Protein AF-A0ABD5KB58-F1 (afdb_monomer_lite)

Radius of gyration: 24.82 Å; chains: 1; bounding box: 75×36×33 Å

pLDDT: mean 75.45, std 14.62, range [47.06, 93.75]

Foldseek 3Di:
DPPPDDDAQPDKDFQDDCVVCVVCVPPPVRIDRHDVVVNCVSVVPPDPPPPPPDPPPPDPDPDDDDDPDDD

Structure (mmCIF, N/CA/C/O backbone):
data_AF-A0ABD5KB58-F1
#
_entry.id   AF-A0ABD5KB58-F1
#
loop_
_atom_site.group_PDB
_atom_site.id
_atom_site.type_symbol
_atom_site.label_atom_id
_atom_site.label_alt_id
_atom_site.label_comp_id
_atom_site.label_asym_id
_atom_site.label_entity_id
_atom_site.label_seq_id
_atom_site.pdbx_PDB_ins_code
_atom_site.Cartn_x
_atom_site.Cartn_y
_atom_site.Cartn_z
_atom_site.occupancy
_atom_site.B_iso_or_equiv
_atom_site.auth_seq_id
_atom_site.auth_comp_id
_atom_site.auth_asym_id
_atom_site.auth_atom_id
_atom_site.pdbx_PDB_model_num
ATOM 1 N N . MET A 1 1 ? -16.806 -0.553 -16.394 1.00 47.06 1 MET A N 1
ATOM 2 C CA . MET A 1 1 ? -15.987 -1.773 -16.569 1.00 47.06 1 MET A CA 1
ATOM 3 C C . MET A 1 1 ? -14.515 -1.384 -16.529 1.00 47.06 1 MET A C 1
ATOM 5 O O . MET A 1 1 ? -14.103 -0.554 -17.332 1.00 47.06 1 MET A O 1
ATOM 9 N N . ARG A 1 2 ? -13.743 -1.893 -15.556 1.00 55.38 2 ARG A N 1
ATOM 10 C CA . ARG A 1 2 ? -12.273 -1.766 -15.558 1.00 55.38 2 ARG A CA 1
ATOM 11 C C . ARG A 1 2 ? -11.762 -2.551 -16.783 1.00 55.38 2 ARG A C 1
ATOM 13 O O . ARG A 1 2 ? -12.275 -3.633 -17.041 1.00 55.38 2 ARG A O 1
ATOM 20 N N . ALA A 1 3 ? -10.870 -1.951 -17.580 1.00 59.44 3 ALA A N 1
ATOM 21 C CA . ALA A 1 3 ? -10.418 -2.488 -18.871 1.00 59.44 3 ALA A CA 1
ATOM 22 C C . ALA A 1 3 ? -10.004 -3.967 -18.763 1.00 59.44 3 ALA A C 1
ATOM 24 O O . ALA A 1 3 ? -9.436 -4.352 -17.745 1.00 59.44 3 ALA A O 1
ATOM 25 N N . GLU A 1 4 ? -10.273 -4.743 -19.817 1.00 61.56 4 GLU A N 1
ATOM 26 C CA . GLU A 1 4 ? -10.176 -6.210 -19.972 1.00 61.56 4 GLU A CA 1
ATOM 27 C C . GLU A 1 4 ? -8.753 -6.801 -19.813 1.00 61.56 4 GLU A C 1
ATOM 29 O O . GLU A 1 4 ? -8.315 -7.658 -20.576 1.00 61.56 4 GLU A O 1
ATOM 34 N N . LYS A 1 5 ? -7.975 -6.329 -18.836 1.00 67.75 5 LYS A N 1
ATOM 35 C CA . LYS A 1 5 ? -6.647 -6.838 -18.496 1.00 67.75 5 LYS A CA 1
ATOM 36 C C . LYS A 1 5 ? -6.713 -7.514 -17.139 1.00 67.75 5 LYS A C 1
ATOM 38 O O . LYS A 1 5 ? -6.707 -6.848 -16.102 1.00 67.75 5 LYS A O 1
ATOM 43 N N . ILE A 1 6 ? -6.746 -8.844 -17.161 1.00 77.38 6 ILE A N 1
ATOM 44 C CA . ILE A 1 6 ? -6.596 -9.665 -15.960 1.00 77.38 6 ILE A CA 1
ATOM 45 C C . ILE A 1 6 ? -5.236 -9.320 -15.345 1.00 77.38 6 ILE A C 1
ATOM 47 O O . ILE A 1 6 ? -4.193 -9.515 -15.965 1.00 77.38 6 ILE A O 1
ATOM 51 N N . THR A 1 7 ? -5.260 -8.741 -14.148 1.00 80.50 7 THR A N 1
ATOM 52 C CA . THR A 1 7 ? -4.066 -8.322 -13.409 1.00 80.50 7 THR A CA 1
ATOM 53 C C . THR A 1 7 ? -4.157 -8.915 -12.014 1.00 80.50 7 THR A C 1
ATOM 55 O O . THR A 1 7 ? -5.238 -8.942 -11.430 1.00 80.50 7 THR A O 1
ATOM 58 N N . THR A 1 8 ? -3.040 -9.392 -11.475 1.00 87.00 8 THR A N 1
ATOM 59 C CA . THR A 1 8 ? -3.001 -9.933 -10.116 1.00 87.00 8 THR A CA 1
ATOM 60 C C . THR A 1 8 ? -3.282 -8.839 -9.084 1.00 87.00 8 THR A C 1
ATOM 62 O O . THR A 1 8 ? -2.755 -7.722 -9.157 1.00 87.00 8 THR A O 1
ATOM 65 N N . ALA A 1 9 ? -4.140 -9.160 -8.119 1.00 87.50 9 ALA A N 1
ATOM 66 C CA . ALA A 1 9 ? -4.443 -8.301 -6.988 1.00 87.50 9 ALA A CA 1
ATOM 67 C C . ALA A 1 9 ? -3.464 -8.612 -5.848 1.00 87.50 9 ALA A C 1
ATOM 69 O O . ALA A 1 9 ? -3.648 -9.565 -5.101 1.00 87.50 9 ALA A O 1
ATOM 70 N N . ASN A 1 10 ? -2.394 -7.820 -5.754 1.00 90.94 10 ASN A N 1
ATOM 71 C CA . ASN A 1 10 ? -1.318 -8.008 -4.771 1.00 90.94 10 ASN A CA 1
ATOM 72 C C . ASN A 1 10 ? -1.370 -6.973 -3.635 1.00 90.94 10 ASN A C 1
ATOM 74 O O . ASN A 1 10 ? -0.407 -6.819 -2.884 1.00 90.94 10 ASN A O 1
ATOM 78 N N . THR A 1 11 ? -2.429 -6.170 -3.555 1.00 90.25 11 THR A N 1
ATOM 79 C CA . THR A 1 11 ? -2.527 -5.068 -2.596 1.00 90.25 11 THR A CA 1
ATOM 80 C C . THR A 1 11 ? -3.958 -4.942 -2.100 1.00 90.25 11 THR A C 1
ATOM 82 O O . THR A 1 11 ? -4.891 -4.964 -2.898 1.00 90.25 11 THR A O 1
ATOM 85 N N . VAL A 1 12 ? -4.116 -4.788 -0.788 1.00 90.81 12 VAL A N 1
ATOM 86 C CA . VAL A 1 12 ? -5.408 -4.536 -0.146 1.00 90.81 12 VAL A CA 1
ATOM 87 C C . VAL A 1 12 ? -5.596 -3.029 0.017 1.00 90.81 12 VAL A C 1
ATOM 89 O O . VAL A 1 12 ? -4.716 -2.338 0.534 1.00 90.81 12 VAL A O 1
ATOM 92 N N . HIS A 1 13 ? -6.725 -2.520 -0.459 1.00 89.69 13 HIS A N 1
ATOM 93 C CA . HIS A 1 13 ? -7.134 -1.125 -0.387 1.00 89.69 13 HIS A CA 1
ATOM 94 C C . HIS A 1 13 ? -8.250 -0.960 0.640 1.00 89.69 13 HIS A C 1
ATOM 96 O O . HIS A 1 13 ? -9.218 -1.709 0.600 1.00 89.69 13 HIS A O 1
ATOM 102 N N . HIS A 1 14 ? -8.144 0.045 1.508 1.00 92.06 14 HIS A N 1
ATOM 103 C CA . HIS A 1 14 ? -9.260 0.438 2.364 1.00 92.06 14 HIS A CA 1
ATOM 104 C C . HIS A 1 14 ? -10.126 1.445 1.607 1.00 92.06 14 HIS A C 1
ATOM 106 O O . HIS A 1 14 ? -9.622 2.511 1.242 1.00 92.06 14 HIS A O 1
ATOM 112 N N . ILE A 1 15 ? -11.397 1.109 1.376 1.00 90.06 15 ILE A N 1
ATOM 113 C CA . ILE A 1 15 ? -12.358 1.976 0.677 1.00 90.06 15 ILE A CA 1
ATOM 114 C C . ILE A 1 15 ? -12.600 3.244 1.504 1.00 90.06 15 ILE A C 1
ATOM 116 O O . ILE A 1 15 ? -12.533 4.360 0.987 1.00 90.06 15 ILE A O 1
ATOM 120 N N . LYS A 1 16 ? -12.838 3.076 2.809 1.00 89.75 16 LYS A N 1
ATOM 121 C CA . LYS A 1 16 ? -12.804 4.151 3.799 1.00 89.75 16 LYS A CA 1
ATOM 122 C C . LYS A 1 16 ? -11.428 4.182 4.462 1.00 89.75 16 LYS A C 1
ATOM 124 O O . LYS A 1 16 ? -10.965 3.138 4.926 1.00 89.75 16 LYS A O 1
ATOM 129 N N . PRO A 1 17 ? -10.772 5.350 4.532 1.00 88.75 17 PRO A N 1
ATOM 130 C CA . PRO A 1 17 ? -9.435 5.456 5.095 1.00 88.75 17 PRO A CA 1
ATOM 131 C C . PRO A 1 17 ? -9.419 5.057 6.572 1.00 88.75 17 PRO A C 1
ATOM 133 O O . PRO A 1 17 ? -10.310 5.408 7.345 1.00 88.75 17 PRO A O 1
ATOM 136 N N . LEU A 1 18 ? -8.350 4.358 6.957 1.00 88.44 18 LEU A N 1
ATOM 137 C CA . LEU A 1 18 ? -8.118 3.900 8.327 1.00 88.44 18 LEU A CA 1
ATOM 138 C C . LEU A 1 18 ? -8.037 5.060 9.336 1.00 88.44 18 LEU A C 1
ATOM 140 O O . LEU A 1 18 ? -8.372 4.881 10.501 1.00 88.44 18 LEU A O 1
ATOM 144 N N . GLU A 1 19 ? -7.585 6.235 8.888 1.00 87.38 19 GLU A N 1
ATOM 145 C CA . GLU A 1 19 ? -7.425 7.436 9.719 1.00 87.38 19 GLU A CA 1
ATOM 146 C C . GLU A 1 19 ? -8.770 7.969 10.234 1.00 87.38 19 GLU A C 1
ATOM 148 O O . GLU A 1 19 ? -8.853 8.393 11.384 1.00 87.38 19 GLU A O 1
ATOM 153 N N . ASP A 1 20 ? -9.818 7.909 9.406 1.00 88.81 20 ASP A N 1
ATOM 154 C CA . ASP A 1 20 ? -11.158 8.392 9.755 1.00 88.81 20 ASP A CA 1
ATOM 155 C C . ASP A 1 20 ? -12.041 7.289 10.361 1.00 88.81 20 ASP A C 1
ATOM 157 O O . ASP A 1 20 ? -12.900 7.578 11.192 1.00 88.81 20 ASP A O 1
ATOM 161 N N . TYR A 1 21 ? -11.831 6.025 9.966 1.00 89.75 21 TYR A N 1
ATOM 162 C CA . TYR A 1 21 ? -12.670 4.887 10.368 1.00 89.75 21 TYR A CA 1
ATOM 163 C C . TYR A 1 21 ? -11.833 3.689 10.851 1.00 89.75 21 TYR A C 1
ATOM 165 O O . TYR A 1 21 ? -11.823 2.636 10.205 1.00 89.75 21 TYR A O 1
ATOM 173 N N . PRO A 1 22 ? -11.143 3.804 12.001 1.00 89.81 22 PRO A N 1
ATOM 174 C CA . PRO A 1 22 ? -10.314 2.723 12.542 1.00 89.81 22 PRO A CA 1
ATOM 175 C C . PRO A 1 22 ? -11.125 1.474 12.917 1.00 89.81 22 PRO A C 1
ATOM 177 O O . PRO A 1 22 ? -10.591 0.369 12.935 1.00 89.81 22 PRO A O 1
ATOM 180 N N . GLU A 1 23 ? -12.421 1.631 13.188 1.00 93.25 23 GLU A N 1
ATOM 181 C CA . GLU A 1 23 ? -13.344 0.528 13.476 1.00 93.25 23 GLU A CA 1
ATOM 182 C C . GLU A 1 23 ? -13.600 -0.384 12.263 1.00 93.25 23 GLU A C 1
ATOM 184 O O . GLU A 1 23 ? -13.890 -1.563 12.438 1.00 93.25 23 GLU A O 1
ATOM 189 N N . LEU A 1 24 ? -13.425 0.132 11.040 1.00 90.81 24 LEU A N 1
ATOM 190 C CA . LEU A 1 24 ? -13.628 -0.604 9.786 1.00 90.81 24 LEU A CA 1
ATOM 191 C C . LEU A 1 24 ? -12.315 -1.148 9.202 1.00 90.81 24 LEU A C 1
ATOM 193 O O . LEU A 1 24 ? -12.264 -1.541 8.038 1.00 90.81 24 LEU A O 1
ATOM 197 N N . ALA A 1 25 ? -11.233 -1.165 9.984 1.00 89.00 25 ALA A N 1
ATOM 198 C CA . ALA A 1 25 ? -9.903 -1.575 9.526 1.00 89.00 25 ALA A CA 1
ATOM 199 C C . ALA A 1 25 ? -9.848 -3.006 8.970 1.00 89.00 25 ALA A C 1
ATOM 201 O O . ALA A 1 25 ? -9.058 -3.298 8.079 1.00 89.00 25 ALA A O 1
ATOM 202 N N . LEU A 1 26 ? -10.659 -3.900 9.533 1.00 91.62 26 LEU A N 1
ATOM 203 C CA . LEU A 1 26 ? -10.673 -5.331 9.218 1.00 91.62 26 LEU A CA 1
ATOM 204 C C . LEU A 1 26 ? -12.021 -5.789 8.653 1.00 91.62 26 LEU A C 1
ATOM 206 O O . LEU A 1 26 ? -12.271 -6.986 8.562 1.00 91.62 26 LEU A O 1
ATOM 210 N N . ASP A 1 27 ? -12.890 -4.841 8.317 1.00 93.75 27 ASP A N 1
ATOM 211 C CA . ASP A 1 27 ? -14.209 -5.122 7.773 1.00 93.75 27 ASP A CA 1
ATOM 212 C C . ASP A 1 27 ? -14.080 -5.549 6.304 1.00 93.75 27 ASP A C 1
ATOM 214 O O . ASP A 1 27 ? -13.483 -4.833 5.498 1.00 93.75 27 ASP A O 1
ATOM 218 N N . GLU A 1 28 ? -14.594 -6.730 5.955 1.00 91.12 28 GLU A N 1
ATOM 219 C CA . GLU A 1 28 ? -14.451 -7.300 4.608 1.00 91.12 28 GLU A CA 1
ATOM 220 C C . GLU A 1 28 ? -15.096 -6.409 3.537 1.00 91.12 28 GLU A C 1
ATOM 222 O O . GLU A 1 28 ? -14.542 -6.275 2.445 1.00 91.12 28 GLU A O 1
ATOM 227 N N . ASP A 1 29 ? -16.200 -5.728 3.862 1.00 93.12 29 ASP A N 1
ATOM 228 C CA . ASP A 1 29 ? -16.866 -4.788 2.957 1.00 93.12 29 ASP A CA 1
ATOM 229 C C . ASP A 1 29 ? -16.077 -3.477 2.784 1.00 93.12 29 ASP A C 1
ATOM 231 O O . ASP A 1 29 ? -16.317 -2.727 1.833 1.00 93.12 29 ASP A O 1
ATOM 235 N N . ASN A 1 30 ? -15.110 -3.193 3.664 1.00 91.69 30 ASN A N 1
ATOM 236 C CA . ASN A 1 30 ? -14.220 -2.035 3.572 1.00 91.69 30 ASN A CA 1
ATOM 237 C C . ASN A 1 30 ? -12.869 -2.338 2.893 1.00 91.69 30 ASN A C 1
ATOM 239 O O . ASN A 1 30 ? -12.090 -1.409 2.651 1.00 91.69 30 ASN A O 1
ATOM 243 N N . LEU A 1 31 ? -12.574 -3.601 2.569 1.00 90.75 31 LEU A N 1
ATOM 244 C CA . LEU A 1 31 ? -11.297 -4.031 1.994 1.00 90.75 31 LEU A CA 1
ATOM 245 C C . LEU A 1 31 ? -11.460 -4.495 0.537 1.00 90.75 31 LEU A C 1
ATOM 247 O O . LEU A 1 31 ? -12.141 -5.471 0.244 1.00 90.75 31 LEU A O 1
ATOM 251 N N . GLU A 1 32 ? -10.768 -3.847 -0.402 1.00 90.81 32 GLU A N 1
ATOM 252 C CA . GLU A 1 32 ? -10.755 -4.235 -1.821 1.00 90.81 32 GLU A CA 1
ATOM 253 C C . GLU A 1 32 ? -9.372 -4.779 -2.221 1.00 90.81 32 GLU A C 1
ATOM 255 O O . GLU A 1 32 ? -8.351 -4.102 -2.081 1.00 90.81 32 GLU A O 1
ATOM 260 N N . SER A 1 33 ? -9.315 -5.998 -2.768 1.00 92.69 33 SER A N 1
ATOM 261 C CA . SER A 1 33 ? -8.076 -6.556 -3.329 1.00 92.69 33 SER A CA 1
ATOM 262 C C . SER A 1 33 ? -7.866 -6.040 -4.751 1.00 92.69 33 SER A C 1
ATOM 264 O O . SER A 1 33 ? -8.580 -6.427 -5.677 1.00 92.69 33 SER A O 1
ATOM 266 N N . ILE A 1 34 ? -6.859 -5.190 -4.951 1.00 90.62 34 ILE A N 1
ATOM 267 C CA . ILE A 1 34 ? -6.588 -4.545 -6.239 1.00 90.62 34 ILE A CA 1
ATOM 268 C C . ILE A 1 34 ? -5.113 -4.586 -6.632 1.00 90.62 34 ILE A C 1
ATOM 270 O O . ILE A 1 34 ? -4.207 -4.892 -5.858 1.00 90.62 34 ILE A O 1
ATOM 274 N N . CYS A 1 35 ? -4.860 -4.270 -7.899 1.00 90.25 35 CYS A N 1
ATOM 275 C CA . CYS A 1 35 ? -3.511 -4.120 -8.416 1.00 90.25 35 CYS A CA 1
ATOM 276 C C . CYS A 1 35 ? -2.833 -2.857 -7.835 1.00 90.25 35 CYS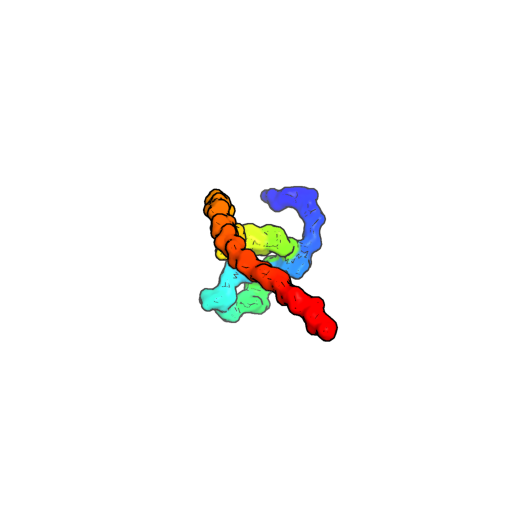 A C 1
ATOM 278 O O . CYS A 1 35 ? -3.515 -1.856 -7.602 1.00 90.25 35 CYS A O 1
ATOM 280 N N . PRO A 1 36 ? -1.496 -2.809 -7.682 1.00 85.50 36 PRO A N 1
ATOM 281 C CA . PRO A 1 36 ? -0.807 -1.624 -7.155 1.00 85.50 36 PRO A CA 1
ATOM 282 C C . PRO A 1 36 ? -1.028 -0.374 -8.025 1.00 85.50 36 PRO A C 1
ATOM 284 O O . PRO A 1 36 ? -1.153 0.741 -7.523 1.00 85.50 36 PRO A O 1
ATOM 287 N N . THR A 1 37 ? -1.152 -0.539 -9.346 1.00 84.75 37 THR A N 1
ATOM 288 C CA . THR A 1 37 ? -1.497 0.560 -10.264 1.00 84.75 37 THR A CA 1
ATOM 289 C C . THR A 1 37 ? -2.902 1.104 -10.015 1.00 84.75 37 THR A C 1
ATOM 291 O O . THR A 1 37 ? -3.137 2.297 -10.183 1.00 84.75 37 THR A O 1
ATOM 294 N N . CYS A 1 38 ? -3.831 0.231 -9.633 1.00 85.56 38 CYS A N 1
ATOM 295 C CA . CYS A 1 38 ? -5.211 0.552 -9.307 1.00 85.56 38 CYS A CA 1
ATOM 296 C C . CYS A 1 38 ? -5.242 1.301 -7.969 1.00 85.56 38 CYS A C 1
ATOM 298 O O . CYS A 1 38 ? -5.764 2.407 -7.904 1.00 85.56 38 CYS A O 1
ATOM 300 N N . HIS A 1 39 ? -4.540 0.776 -6.961 1.00 86.69 39 HIS A N 1
ATOM 301 C CA . HIS A 1 39 ? -4.381 1.408 -5.652 1.00 86.69 39 HIS A CA 1
ATOM 302 C C . HIS A 1 39 ? -3.817 2.832 -5.746 1.00 86.69 39 HIS A C 1
ATOM 304 O O . HIS A 1 39 ? -4.327 3.757 -5.119 1.00 86.69 39 HIS A O 1
ATOM 310 N N . ASN A 1 40 ? -2.813 3.048 -6.601 1.00 81.62 40 ASN A N 1
ATOM 311 C CA . ASN A 1 40 ? -2.224 4.373 -6.818 1.00 81.62 40 ASN A CA 1
ATOM 312 C C . ASN A 1 40 ? -3.168 5.374 -7.511 1.00 81.62 40 ASN A C 1
ATOM 314 O O . ASN A 1 40 ? -2.932 6.579 -7.426 1.00 81.62 40 ASN A O 1
ATOM 318 N N . LYS A 1 41 ? -4.198 4.906 -8.230 1.00 80.25 41 LYS A N 1
ATOM 319 C CA . LYS A 1 41 ? -5.226 5.785 -8.813 1.00 80.25 41 LYS A CA 1
ATOM 320 C C . LYS A 1 41 ? -6.227 6.246 -7.759 1.00 80.25 41 LYS A C 1
ATOM 322 O O . LYS A 1 41 ? -6.589 7.417 -7.787 1.00 80.25 41 LYS A O 1
ATOM 327 N N . GLU A 1 42 ? -6.614 5.349 -6.853 1.00 77.56 42 GLU A N 1
ATOM 328 C CA . GLU A 1 42 ? -7.518 5.651 -5.732 1.00 77.56 42 GLU A CA 1
ATOM 329 C C . GLU A 1 42 ? -6.837 6.544 -4.678 1.00 77.56 42 GLU A C 1
ATOM 331 O O . GLU A 1 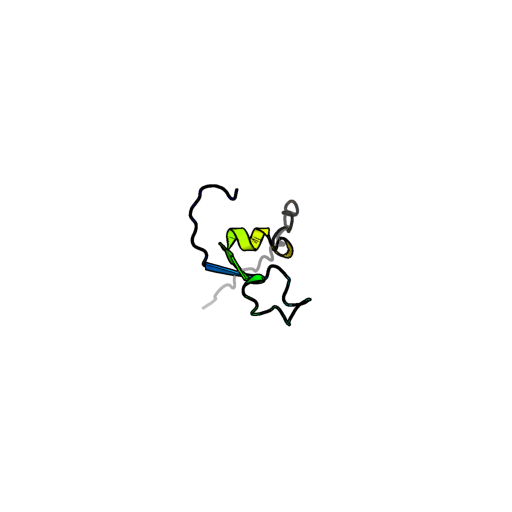42 ? -7.486 7.380 -4.060 1.00 77.56 42 GLU A O 1
ATOM 336 N N . HIS A 1 43 ? -5.505 6.458 -4.548 1.00 71.50 43 HIS A N 1
ATOM 337 C CA . HIS A 1 43 ? -4.681 7.323 -3.689 1.00 71.50 43 HIS A CA 1
ATOM 338 C C . HIS A 1 43 ? -3.830 8.323 -4.499 1.00 71.50 43 HIS A C 1
ATOM 340 O O . HIS A 1 43 ? -2.597 8.226 -4.525 1.00 71.50 43 HIS A O 1
ATOM 346 N N . PRO A 1 44 ? -4.428 9.341 -5.152 1.00 64.44 44 PRO A N 1
ATOM 347 C CA . PRO A 1 44 ? -3.700 10.290 -6.001 1.00 64.44 44 PRO A CA 1
ATOM 348 C C . PRO A 1 44 ? -2.733 11.214 -5.232 1.00 64.44 44 PRO A C 1
ATOM 350 O O . PRO A 1 44 ? -1.982 11.976 -5.852 1.00 64.44 44 PRO A O 1
ATOM 353 N N . VAL A 1 45 ? -2.719 11.152 -3.895 1.00 59.19 45 VAL A N 1
ATOM 354 C CA . VAL A 1 45 ? -2.036 12.103 -3.000 1.00 59.19 45 VAL A CA 1
ATOM 355 C C . VAL A 1 45 ? -0.501 12.016 -3.057 1.00 59.19 45 VAL A C 1
ATOM 357 O O . VAL A 1 45 ? 0.177 12.965 -2.671 1.00 59.19 45 VAL A O 1
ATOM 360 N N . ARG A 1 46 ? 0.103 10.956 -3.613 1.00 57.28 46 ARG A N 1
ATOM 361 C CA . ARG A 1 46 ? 1.576 10.789 -3.582 1.00 57.28 46 ARG A CA 1
ATOM 362 C C . ARG A 1 46 ? 2.324 10.941 -4.911 1.00 57.28 46 ARG A C 1
ATOM 364 O O . ARG A 1 46 ? 3.531 10.717 -4.937 1.00 57.28 46 ARG A O 1
ATOM 371 N N . GLY A 1 47 ? 1.670 11.346 -6.006 1.00 53.16 47 GLY A N 1
ATOM 372 C CA . GLY A 1 47 ? 2.282 11.210 -7.343 1.00 53.16 47 GLY A CA 1
ATOM 373 C C . GLY A 1 47 ? 2.302 12.415 -8.281 1.00 53.16 47 GLY A C 1
ATOM 374 O O . GLY A 1 47 ? 3.052 12.386 -9.252 1.00 53.16 47 GLY A O 1
ATOM 375 N N . LYS A 1 48 ? 1.535 13.486 -8.049 1.00 53.50 48 LYS A N 1
ATOM 376 C CA . LYS A 1 48 ? 1.531 14.640 -8.969 1.00 53.50 48 LYS A CA 1
ATOM 377 C C . LYS A 1 48 ? 2.379 15.794 -8.447 1.00 53.50 48 LYS A C 1
ATOM 379 O O . LYS A 1 48 ? 1.899 16.918 -8.332 1.00 53.50 48 LYS A O 1
ATOM 384 N N . LYS A 1 49 ? 3.682 15.569 -8.242 1.00 52.34 49 LYS A N 1
ATOM 385 C CA . LYS A 1 49 ? 4.602 16.677 -8.532 1.00 52.34 49 LYS A CA 1
ATOM 386 C C . LYS A 1 49 ? 4.514 16.859 -10.043 1.00 52.34 49 LYS A C 1
ATOM 388 O O . LYS A 1 49 ? 5.035 16.031 -10.787 1.00 52.34 49 LYS A O 1
ATOM 393 N N . LYS A 1 50 ? 3.798 17.891 -10.514 1.00 51.97 50 LYS A N 1
ATOM 394 C CA . LYS A 1 50 ? 3.996 18.374 -11.890 1.00 51.97 50 LYS A CA 1
ATOM 395 C C . LYS A 1 50 ? 5.517 18.432 -12.086 1.00 51.97 50 LYS A C 1
ATOM 397 O O . LYS A 1 50 ? 6.171 18.945 -11.174 1.00 51.97 50 LYS A O 1
ATOM 402 N N . PRO A 1 51 ? 6.103 17.900 -13.172 1.00 53.28 51 PRO A N 1
ATOM 403 C CA . PRO A 1 51 ? 7.504 18.175 -13.436 1.00 53.28 51 PRO A CA 1
ATOM 404 C C . PRO A 1 51 ? 7.617 19.698 -13.529 1.00 53.28 51 PRO A C 1
ATOM 406 O O . PRO A 1 51 ? 7.140 20.307 -14.487 1.00 53.28 51 PRO A O 1
ATOM 409 N N . GLU A 1 52 ? 8.132 20.334 -12.475 1.00 59.91 52 GLU A N 1
ATOM 410 C CA . GLU A 1 52 ? 8.462 21.750 -12.509 1.00 59.91 52 GLU A CA 1
ATOM 411 C C . GLU A 1 52 ? 9.466 21.862 -13.653 1.00 59.91 52 GLU A C 1
ATOM 413 O O . GLU A 1 52 ? 10.510 21.206 -13.618 1.00 59.91 52 GLU A O 1
ATOM 418 N N . LYS A 1 53 ? 9.083 22.561 -14.733 1.00 56.56 53 LYS A N 1
ATOM 419 C CA . LYS A 1 53 ? 9.897 22.697 -15.946 1.00 56.56 53 LYS A CA 1
ATOM 420 C C . LYS A 1 53 ? 11.326 23.009 -15.509 1.00 56.56 53 L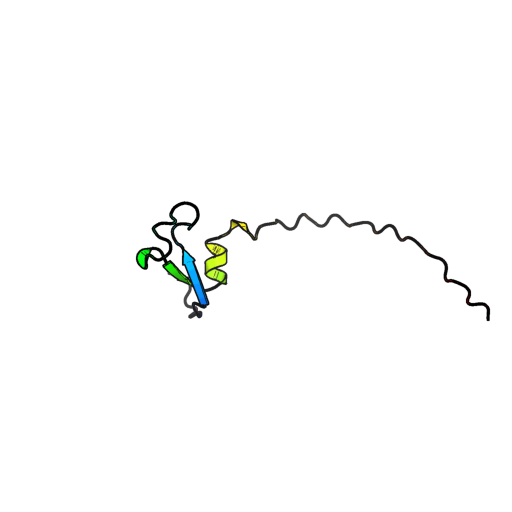YS A C 1
ATOM 422 O O . LYS A 1 53 ? 11.547 24.022 -14.852 1.00 56.56 53 LYS A O 1
ATOM 427 N N . GLY A 1 54 ? 12.250 22.092 -15.803 1.00 56.31 54 GLY A N 1
ATOM 428 C CA . GLY A 1 54 ? 13.551 22.014 -15.148 1.00 56.31 54 GLY A CA 1
ATOM 429 C C . GLY A 1 54 ? 14.250 23.365 -15.061 1.00 56.31 54 GLY A C 1
ATOM 430 O O . GLY A 1 54 ? 14.748 23.884 -16.062 1.00 56.31 54 GLY A O 1
ATOM 431 N N . LYS A 1 55 ? 14.338 23.927 -13.850 1.00 58.69 55 LYS A N 1
ATOM 432 C CA . LYS A 1 55 ? 15.315 24.978 -13.571 1.00 58.69 55 LYS A CA 1
ATOM 433 C C . LYS A 1 55 ? 16.683 24.356 -13.808 1.00 58.69 55 LYS A C 1
ATOM 435 O O . LYS A 1 55 ? 17.099 23.476 -13.057 1.00 58.69 55 LYS A O 1
ATOM 440 N N . LYS A 1 56 ? 17.369 24.780 -14.875 1.00 58.81 56 LYS A N 1
ATOM 441 C CA . LYS A 1 56 ? 18.758 24.390 -15.141 1.00 58.81 56 LYS A CA 1
ATOM 442 C C . LYS A 1 56 ? 19.578 24.760 -13.904 1.00 58.81 56 LYS A C 1
ATOM 444 O O . LYS A 1 56 ? 19.849 25.939 -13.677 1.00 58.81 56 LYS A O 1
ATOM 449 N N . ARG A 1 57 ? 19.924 23.775 -13.073 1.00 65.50 57 ARG A N 1
ATOM 450 C CA . ARG A 1 57 ? 20.798 23.988 -11.917 1.00 65.50 57 ARG A CA 1
ATOM 451 C C . ARG A 1 57 ? 22.176 24.293 -12.493 1.00 65.50 57 ARG A C 1
ATOM 453 O O . ARG A 1 57 ? 22.812 23.413 -13.065 1.00 65.50 57 ARG A O 1
ATOM 460 N N . ARG A 1 58 ? 22.597 25.557 -12.440 1.00 67.75 58 ARG A N 1
ATOM 461 C CA . ARG A 1 58 ? 23.962 25.937 -12.811 1.00 67.75 58 ARG A CA 1
ATOM 462 C C . ARG A 1 58 ? 24.877 25.361 -11.733 1.00 67.75 58 ARG A C 1
ATOM 464 O O . ARG A 1 58 ? 24.771 25.761 -10.579 1.00 67.75 58 ARG A O 1
ATOM 471 N N . ALA A 1 59 ? 25.696 24.377 -12.084 1.00 66.50 59 ALA A N 1
ATOM 472 C CA . ALA A 1 59 ? 26.701 23.848 -11.175 1.00 66.50 59 ALA A CA 1
ATOM 473 C C . ALA A 1 59 ? 27.835 24.875 -11.053 1.00 66.50 59 ALA A C 1
ATOM 475 O O . ALA A 1 59 ? 28.470 25.213 -12.052 1.00 66.50 59 ALA A O 1
ATOM 476 N N . THR A 1 60 ? 28.089 25.384 -9.847 1.00 65.25 60 THR A N 1
ATOM 477 C CA . THR A 1 60 ? 29.320 26.128 -9.565 1.00 65.25 60 THR A CA 1
ATOM 478 C C . THR A 1 60 ? 30.446 25.107 -9.467 1.00 65.25 60 THR A C 1
ATOM 480 O O . THR A 1 60 ? 30.512 24.340 -8.510 1.00 65.25 60 THR A O 1
ATOM 483 N N . VAL A 1 61 ? 31.297 25.040 -10.488 1.00 68.25 61 VAL A N 1
ATOM 484 C CA . VAL A 1 61 ? 32.446 24.128 -10.508 1.00 68.25 61 VAL A CA 1
ATOM 485 C C . VAL A 1 61 ? 33.517 24.687 -9.569 1.00 68.25 61 VAL A C 1
ATOM 487 O O . VAL A 1 61 ? 34.210 25.639 -9.924 1.00 68.25 61 VAL A O 1
ATOM 490 N N . LEU A 1 62 ? 33.659 24.109 -8.374 1.00 67.31 62 LEU A N 1
ATOM 491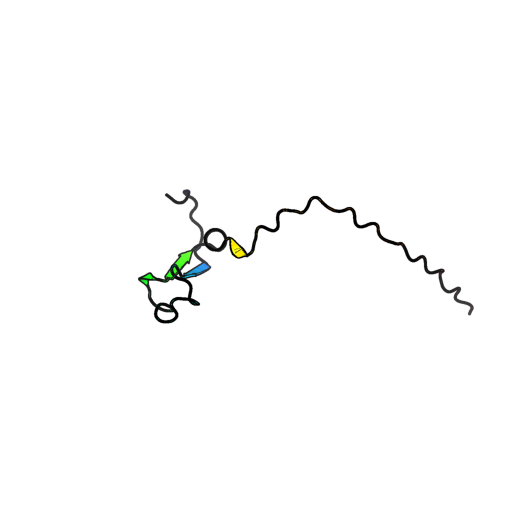 C CA . LEU A 1 62 ? 34.824 24.344 -7.520 1.00 67.31 62 LEU A CA 1
ATOM 492 C C . LEU A 1 62 ? 36.007 23.570 -8.122 1.00 67.31 62 LEU A C 1
ATOM 494 O O . LEU A 1 62 ? 36.100 22.354 -7.975 1.00 67.31 62 LEU A O 1
ATOM 498 N N . LYS A 1 63 ? 36.885 24.256 -8.861 1.00 59.94 63 LYS A N 1
ATOM 499 C CA . LYS A 1 63 ? 38.127 23.657 -9.366 1.00 59.94 63 LYS A CA 1
ATOM 500 C C . LYS A 1 63 ? 39.112 23.527 -8.203 1.00 59.94 63 LYS A C 1
ATOM 502 O O . LYS A 1 63 ? 39.587 24.540 -7.701 1.00 59.94 63 LYS A O 1
ATOM 507 N N . SER A 1 64 ? 39.414 22.302 -7.786 1.00 70.56 64 SER A N 1
ATOM 508 C CA . SER A 1 64 ? 40.528 22.024 -6.875 1.00 70.56 64 SER A CA 1
ATOM 509 C C . SER A 1 64 ? 41.769 21.690 -7.714 1.00 70.56 64 SER A C 1
ATOM 511 O O . SER A 1 64 ? 41.664 20.831 -8.595 1.00 70.56 64 SER A O 1
ATOM 513 N N . PRO A 1 65 ? 42.909 22.382 -7.539 1.00 71.50 65 PRO A N 1
ATOM 514 C CA . PRO A 1 65 ? 44.147 21.985 -8.198 1.00 71.50 65 PRO A CA 1
ATOM 515 C C . PRO A 1 65 ? 44.646 20.653 -7.621 1.00 71.50 65 PRO A C 1
ATOM 517 O O . PRO A 1 65 ? 44.525 20.397 -6.425 1.00 71.50 65 PRO A O 1
ATOM 520 N N . ALA A 1 66 ? 45.186 19.799 -8.492 1.00 71.38 66 ALA A N 1
ATOM 521 C CA . ALA A 1 66 ? 45.742 18.507 -8.109 1.00 71.38 66 ALA A CA 1
ATOM 522 C C . ALA A 1 66 ? 46.936 18.693 -7.161 1.00 71.38 66 ALA A C 1
ATOM 524 O O . ALA A 1 66 ? 47.785 19.548 -7.407 1.00 71.38 66 ALA A O 1
ATOM 525 N N . ASN A 1 67 ? 47.004 17.877 -6.107 1.00 73.56 67 ASN A N 1
ATOM 526 C CA . ASN A 1 67 ? 48.173 17.804 -5.238 1.00 73.56 67 ASN A CA 1
ATOM 527 C C . ASN A 1 67 ? 49.367 17.295 -6.064 1.00 73.56 67 ASN A C 1
ATOM 529 O O . ASN A 1 67 ? 49.286 16.166 -6.565 1.00 73.56 67 ASN A O 1
ATOM 533 N N .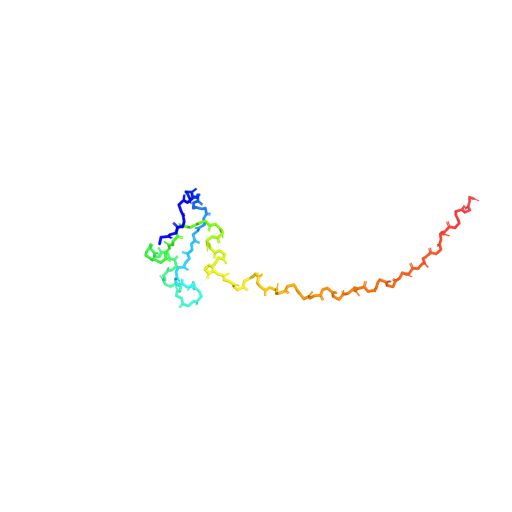 PRO A 1 68 ? 50.447 18.074 -6.249 1.00 66.50 68 PRO A N 1
ATOM 534 C CA . PRO A 1 68 ? 51.657 17.526 -6.829 1.00 66.50 68 PRO A CA 1
ATOM 535 C C . PRO A 1 68 ? 52.248 16.575 -5.788 1.00 66.50 68 PRO A C 1
ATOM 537 O O . PRO A 1 68 ? 52.710 16.992 -4.731 1.00 66.50 68 PRO A O 1
ATOM 540 N N . ASN A 1 69 ? 52.147 15.275 -6.052 1.00 65.31 69 ASN A N 1
ATOM 541 C CA . ASN A 1 69 ? 52.867 14.276 -5.279 1.00 65.31 69 ASN A CA 1
ATOM 542 C C . ASN A 1 69 ? 54.360 14.490 -5.541 1.00 65.31 69 ASN A C 1
ATOM 544 O O . ASN A 1 69 ? 54.851 14.106 -6.602 1.00 65.31 69 ASN A O 1
ATOM 548 N N . GLU A 1 70 ? 55.059 15.108 -4.597 1.00 58.09 70 GLU A N 1
ATOM 549 C CA . GLU A 1 70 ? 56.516 15.069 -4.548 1.00 58.09 70 GLU A CA 1
ATOM 550 C C . GLU A 1 70 ? 56.917 13.906 -3.636 1.00 58.09 70 GLU A C 1
ATOM 552 O O . GLU A 1 70 ? 56.478 13.824 -2.487 1.00 58.09 70 GLU A O 1
ATOM 557 N N . PHE A 1 71 ? 57.650 12.959 -4.225 1.00 51.44 71 PHE A N 1
ATOM 558 C CA . PHE A 1 71 ?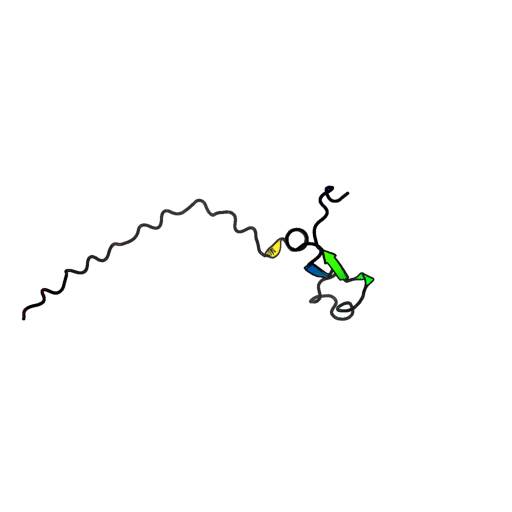 58.355 11.880 -3.534 1.00 51.44 71 PHE A CA 1
ATOM 559 C C . PHE A 1 71 ? 59.521 12.437 -2.715 1.00 51.44 71 PHE A C 1
ATOM 561 O O . PHE A 1 71 ? 60.167 13.391 -3.204 1.00 51.44 71 PHE A O 1
#

Sequence (71 aa):
MRAEKITTANTVHHIKPLEDYPELALDEDNLESICPTCHNKEHPVRGKKKPEKGKKRRATVLKSPANPNEF

Secondary structure (DSSP, 8-state):
---S------EEEESS-TTT-GGGTT-GGGEEEE-HHHHHHH-GGGT----------------PPPP----